Protein AF-A0A2K3MIH5-F1 (afdb_monomer_lite)

Secondary structure (DSSP, 8-state):
---HHHHHHHHHHHHHHHTT------PPPEEEEEEE-TT-HHHHHHHHHTGGGGGGGGGGGGEEEEEEETTT-EE-TTS-EE-TT-HHHHHHHHHHHHHHHHSPP-

Organism: Trifolium pratense (NCBI:txid57577)

Sequence (106 aa):
MVSSNTLSLSLILFLSLSSFFSPTQSHKKVSLELYYESLCPYCANFIVNYLPQVFEQDLISIVDLKLVPWGNAKLRDNSTIVCQHGPVECLLDTVEGCAIDLWPQP

InterPro domains:
  IPR004911 Gamma interferon inducible lysosomal thiol reductase GILT [PF03227] (32-105)
  IPR004911 Gamma interferon inducible lysosomal thiol reductase GILT [PTHR13234] (15-105)

pLDDT: mean 88.45, std 13.73, range [53.28, 98.75]

Radius of gyration: 25.96 Å; chains: 1; bounding box: 71×29×60 Å

Structure (mmCIF, N/CA/C/O backbone):
data_AF-A0A2K3MIH5-F1
#
_entry.id   AF-A0A2K3MIH5-F1
#
loop_
_atom_site.group_PDB
_atom_site.id
_atom_site.type_symbol
_atom_site.label_atom_id
_atom_site.label_alt_id
_atom_site.label_comp_id
_atom_site.label_asym_id
_atom_site.label_entity_id
_atom_site.label_seq_id
_atom_site.pdbx_PDB_ins_code
_atom_site.Cartn_x
_atom_site.Cartn_y
_atom_site.Cartn_z
_atom_site.occupancy
_atom_site.B_iso_or_equiv
_atom_site.auth_seq_id
_atom_site.auth_comp_id
_atom_site.auth_asym_id
_atom_site.auth_atom_id
_atom_site.pdbx_PDB_model_num
ATOM 1 N N . MET A 1 1 ? -59.466 18.932 36.493 1.00 56.78 1 MET A N 1
ATOM 2 C CA . MET A 1 1 ? -58.452 19.229 37.528 1.00 56.78 1 MET A CA 1
ATOM 3 C C . MET A 1 1 ? -57.596 17.985 37.691 1.00 56.78 1 MET A C 1
ATOM 5 O O . MET A 1 1 ? -58.115 16.970 38.131 1.00 56.78 1 MET A O 1
ATOM 9 N N . VAL A 1 2 ? -56.346 18.014 37.227 1.00 56.16 2 VAL A N 1
ATOM 10 C CA . VAL A 1 2 ? -55.410 16.883 37.359 1.00 56.16 2 VAL A CA 1
ATOM 11 C C . VAL A 1 2 ? -54.763 16.977 38.745 1.00 56.16 2 VAL A C 1
ATOM 13 O O . VAL A 1 2 ? -54.359 18.064 39.151 1.00 56.16 2 VAL A O 1
ATOM 16 N N . SER A 1 3 ? -54.735 15.876 39.500 1.00 69.69 3 SER A N 1
ATOM 17 C CA . SER A 1 3 ? -54.207 15.842 40.872 1.00 69.69 3 SER A CA 1
ATOM 18 C C . SER A 1 3 ? -52.696 16.103 40.893 1.00 69.69 3 SER A C 1
ATOM 20 O O . SER A 1 3 ? -51.969 15.688 39.985 1.00 69.69 3 SER A O 1
ATOM 22 N N . SER A 1 4 ? -52.203 16.745 41.955 1.00 73.81 4 SER A N 1
ATOM 23 C CA . SER A 1 4 ? -50.770 17.015 42.150 1.00 73.81 4 SER A CA 1
ATOM 24 C C . SER A 1 4 ? -49.923 15.732 42.057 1.00 73.81 4 SER A C 1
ATOM 26 O O . SER A 1 4 ? -48.857 15.724 41.444 1.00 73.81 4 SER A O 1
ATOM 28 N N . ASN A 1 5 ? -50.458 14.601 42.537 1.00 68.94 5 ASN A N 1
ATOM 29 C CA . ASN A 1 5 ? -49.786 13.298 42.475 1.00 68.94 5 ASN A CA 1
ATOM 30 C C . ASN A 1 5 ? -49.660 12.763 41.042 1.00 68.94 5 ASN A C 1
ATOM 32 O O . ASN A 1 5 ? -48.631 12.192 40.690 1.00 68.94 5 ASN A O 1
ATOM 36 N N . THR A 1 6 ? -50.674 12.973 40.196 1.00 71.00 6 THR A N 1
ATOM 37 C CA . THR A 1 6 ? -50.619 12.585 38.776 1.00 71.00 6 THR A CA 1
ATOM 38 C C . THR A 1 6 ? -49.641 13.453 37.985 1.00 71.00 6 THR A C 1
ATOM 40 O O . THR A 1 6 ? -48.933 12.936 37.123 1.00 71.00 6 THR A O 1
ATOM 43 N N . LEU A 1 7 ? -49.525 14.745 38.316 1.00 70.19 7 LEU A N 1
ATOM 44 C CA . LEU A 1 7 ? -48.532 15.640 37.711 1.00 70.19 7 LEU A CA 1
ATOM 45 C C . LEU A 1 7 ? -47.100 15.235 38.106 1.00 70.19 7 LEU A C 1
ATOM 47 O O . LEU A 1 7 ? -46.207 15.193 37.263 1.00 70.19 7 LEU A O 1
ATOM 51 N N . SER A 1 8 ? -46.910 14.866 39.376 1.00 73.94 8 SER A N 1
ATOM 52 C CA . SER A 1 8 ? -45.623 14.426 39.923 1.00 73.94 8 SER A CA 1
ATOM 53 C C . SER A 1 8 ? -45.155 13.092 39.325 1.00 73.94 8 SER A C 1
ATOM 55 O O . SER A 1 8 ? -44.010 12.988 38.889 1.00 73.94 8 SER A O 1
ATOM 57 N N . LEU A 1 9 ? -46.048 12.100 39.193 1.00 72.69 9 LEU A N 1
ATOM 58 C CA . LEU A 1 9 ? -45.726 10.821 38.537 1.00 72.69 9 LEU A CA 1
ATOM 59 C C . LEU A 1 9 ? -45.333 11.005 37.067 1.00 72.69 9 LEU A C 1
ATOM 61 O O . LEU A 1 9 ? -44.373 10.394 36.603 1.00 72.69 9 LEU A O 1
ATOM 65 N N . SER A 1 10 ? -46.056 11.868 36.350 1.00 74.94 10 SER A N 1
ATOM 66 C CA . SER A 1 10 ? -45.777 12.170 34.942 1.00 74.94 10 SER A CA 1
ATOM 67 C C . SER A 1 10 ? -44.386 12.789 34.777 1.00 74.94 10 SER A C 1
ATOM 69 O O . SER A 1 10 ? -43.640 12.412 33.878 1.00 74.94 10 SER A O 1
ATOM 71 N N . LEU A 1 11 ? -44.009 13.698 35.681 1.00 75.88 11 LEU A N 1
ATOM 72 C CA . LEU A 1 11 ? -42.709 14.365 35.672 1.00 75.88 11 LEU A CA 1
ATOM 73 C C . LEU A 1 11 ? -41.552 13.391 35.955 1.00 75.88 11 LEU A C 1
ATOM 75 O O . LEU A 1 11 ? -40.531 13.444 35.273 1.00 75.88 11 LEU A O 1
ATOM 79 N N . ILE A 1 12 ? -41.724 12.462 36.903 1.00 75.88 12 ILE A N 1
ATOM 80 C CA . ILE A 1 12 ? -40.733 11.412 37.208 1.00 75.88 12 ILE A CA 1
ATOM 81 C C . ILE A 1 12 ? -40.563 10.454 36.017 1.00 75.88 12 ILE A C 1
ATOM 83 O O . ILE A 1 12 ? -39.441 10.061 35.685 1.00 75.88 12 ILE A O 1
ATOM 87 N N . LEU A 1 13 ? -41.656 10.109 35.329 1.00 75.88 13 LEU A N 1
ATOM 88 C CA . LEU A 1 13 ? -41.606 9.266 34.132 1.00 75.88 13 LEU A CA 1
ATOM 89 C C . LEU A 1 13 ? -40.870 9.965 32.973 1.00 75.88 13 LEU A C 1
ATOM 91 O O . LEU A 1 13 ? -40.070 9.343 32.284 1.00 75.88 13 LEU A O 1
ATOM 95 N N . PHE A 1 14 ? -41.070 11.274 32.797 1.00 71.44 14 PHE A N 1
ATOM 96 C CA . PHE A 1 14 ? -40.350 12.072 31.795 1.00 71.44 14 PHE A CA 1
ATOM 97 C C . PHE A 1 14 ? -38.851 12.234 32.107 1.00 71.44 14 PHE A C 1
ATOM 99 O O . PHE A 1 14 ? -38.018 12.148 31.202 1.00 71.44 14 PHE A O 1
ATOM 106 N N . LEU A 1 15 ? -38.492 12.443 33.378 1.00 70.50 15 LEU A N 1
ATOM 107 C CA . LEU A 1 15 ? -37.096 12.560 33.832 1.00 70.50 15 LEU A CA 1
ATOM 108 C C . LEU A 1 15 ? -36.327 11.232 33.712 1.00 70.50 15 LEU A C 1
ATOM 110 O O . LEU A 1 15 ? -35.149 11.215 33.358 1.00 70.50 15 LEU A O 1
ATOM 114 N N . SER A 1 16 ? -36.997 10.103 33.954 1.00 69.38 16 SER A N 1
ATOM 115 C CA . SER A 1 16 ? -36.394 8.780 33.746 1.00 69.38 16 SER A CA 1
ATOM 116 C C . SER A 1 16 ? -36.212 8.457 32.261 1.00 69.38 16 SER A C 1
ATOM 118 O O . SER A 1 16 ? -35.147 7.976 31.888 1.00 69.38 16 SER A O 1
ATOM 120 N N . LEU A 1 17 ? -37.173 8.800 31.391 1.00 64.56 17 LEU A N 1
ATOM 121 C CA . LEU A 1 17 ? -37.059 8.578 29.939 1.00 64.56 17 LEU A CA 1
ATOM 122 C C . LEU A 1 17 ? -35.918 9.378 29.287 1.00 64.56 17 LEU A C 1
ATOM 124 O O . LEU A 1 17 ? -35.256 8.888 28.375 1.00 64.56 17 LEU A O 1
ATOM 128 N N . SER A 1 18 ? -35.663 10.594 29.768 1.00 61.78 18 SER A N 1
ATOM 129 C CA . SER A 1 18 ? -34.594 11.463 29.252 1.00 61.78 18 SER A CA 1
ATOM 130 C C . SER A 1 18 ? -33.185 11.003 29.649 1.00 61.78 18 SER A C 1
ATOM 132 O O . SER A 1 18 ? -32.223 11.360 28.977 1.00 61.78 18 SER A O 1
ATOM 134 N N . SER A 1 19 ? -33.059 10.142 30.665 1.00 59.03 19 SER A N 1
ATOM 135 C CA . SER A 1 19 ? -31.776 9.561 31.095 1.00 59.03 19 SER A CA 1
ATOM 136 C C . SER A 1 19 ? -31.275 8.427 30.181 1.00 59.03 19 SER A C 1
ATOM 138 O O . SER A 1 19 ? -30.127 8.010 30.305 1.00 59.03 19 SER A O 1
ATOM 140 N N . PHE A 1 20 ? -32.109 7.925 29.260 1.00 61.03 20 PHE A N 1
ATOM 141 C CA . PHE A 1 20 ? -31.733 6.870 28.303 1.00 61.03 20 PHE A CA 1
ATOM 142 C C . PHE A 1 20 ? -31.147 7.407 26.991 1.00 61.03 20 PHE A C 1
ATOM 144 O O . PHE A 1 20 ? -30.491 6.664 26.265 1.00 61.03 20 PHE A O 1
ATOM 151 N N . PHE A 1 21 ? -31.355 8.689 26.683 1.00 60.16 21 PHE A N 1
ATOM 152 C CA . PHE A 1 21 ? -30.796 9.339 25.499 1.00 60.16 21 PHE A CA 1
ATOM 153 C C . PHE A 1 21 ? -29.506 10.075 25.867 1.00 60.16 21 PHE A C 1
ATOM 155 O O . PHE A 1 21 ? -29.427 11.300 25.814 1.00 60.16 21 PHE A O 1
ATOM 162 N N . SER A 1 22 ? -28.471 9.323 26.240 1.00 65.00 22 SER A N 1
ATOM 163 C CA . SER A 1 22 ? -27.116 9.869 26.177 1.00 65.00 22 SER A CA 1
ATOM 164 C C . SER A 1 22 ? -26.765 10.058 24.699 1.00 65.00 22 SER A C 1
ATOM 166 O O . SER A 1 22 ? -26.822 9.077 23.951 1.00 65.00 22 SER A O 1
ATOM 168 N N . PRO A 1 23 ? -26.410 11.270 24.233 1.00 65.31 23 PRO A N 1
ATOM 169 C CA . PRO A 1 23 ? -25.833 11.409 22.906 1.00 65.31 23 PRO A CA 1
ATOM 170 C C . PRO A 1 23 ? -24.581 10.534 22.865 1.00 65.31 23 PRO A C 1
ATOM 172 O O . PRO A 1 23 ? -23.719 10.643 23.739 1.00 65.31 23 PRO A O 1
ATOM 175 N N . THR A 1 24 ? -24.491 9.636 21.885 1.00 63.72 24 THR A N 1
ATOM 176 C CA . THR A 1 24 ? -23.273 8.862 21.649 1.00 63.72 24 THR A CA 1
ATOM 177 C C . THR A 1 24 ? -22.150 9.863 21.415 1.00 63.72 24 THR A C 1
ATOM 179 O O . THR A 1 24 ? -22.114 10.531 20.378 1.00 63.72 24 THR A O 1
ATOM 182 N N . GLN A 1 25 ? -21.266 10.032 22.399 1.00 61.72 25 GLN A N 1
ATOM 183 C CA . GLN A 1 25 ? -20.076 10.848 22.235 1.00 61.72 25 GLN A CA 1
ATOM 184 C C . GLN A 1 25 ? -19.185 10.104 21.242 1.00 61.72 25 GLN A C 1
ATOM 186 O O . GLN A 1 25 ? -18.458 9.185 21.601 1.00 61.72 25 GLN A O 1
ATOM 191 N N . SER A 1 26 ? -19.312 10.458 19.963 1.00 68.38 26 SER A N 1
ATOM 192 C CA . SER A 1 26 ? -18.424 9.980 18.914 1.00 68.38 26 SER A CA 1
ATOM 193 C C . SER A 1 26 ? -17.042 10.551 19.203 1.00 68.38 26 SER A C 1
ATOM 195 O O . SER A 1 26 ? -16.730 11.679 18.820 1.00 68.38 26 SER A O 1
ATOM 197 N N . HIS A 1 27 ? -16.226 9.801 19.939 1.00 77.25 27 HIS A N 1
ATOM 198 C CA . HIS A 1 27 ? -14.827 10.146 20.120 1.00 77.25 27 HIS A CA 1
ATOM 199 C C . HIS A 1 27 ? -14.146 10.144 18.752 1.00 77.25 27 HIS A C 1
ATOM 201 O O . HIS A 1 27 ? -14.380 9.264 17.923 1.00 77.25 27 HIS A O 1
ATOM 207 N N . LYS A 1 28 ? -13.322 11.162 18.494 1.00 89.94 28 LYS A N 1
ATOM 208 C CA . LYS A 1 28 ? -12.526 11.208 17.270 1.00 89.94 28 LYS A CA 1
ATOM 209 C C . LYS A 1 28 ? -11.560 10.022 17.291 1.00 89.94 28 LYS A C 1
ATOM 211 O O . LYS A 1 28 ? -10.774 9.904 18.230 1.00 89.94 28 LYS A O 1
ATOM 216 N N . LYS A 1 29 ? -11.631 9.170 16.267 1.00 94.12 29 LYS A N 1
ATOM 217 C CA . LYS A 1 29 ? -10.701 8.054 16.085 1.00 94.12 29 LYS A CA 1
ATOM 218 C C . LYS A 1 29 ? -9.259 8.558 15.967 1.00 94.12 29 LYS A C 1
ATOM 220 O O . LYS A 1 29 ? -9.007 9.665 15.480 1.00 94.12 29 LYS A O 1
ATOM 225 N N . VAL A 1 30 ? -8.314 7.741 16.414 1.00 94.94 30 VAL A N 1
ATOM 226 C CA . VAL A 1 30 ? -6.878 7.977 16.251 1.00 94.94 30 VAL A CA 1
ATOM 227 C C . VAL A 1 30 ? -6.510 7.694 14.801 1.00 94.94 30 VAL A C 1
ATOM 229 O O . VAL A 1 30 ? -6.737 6.595 14.309 1.00 94.94 30 VAL A O 1
ATOM 232 N N . SER A 1 31 ? -5.944 8.684 14.117 1.00 96.50 31 SER A N 1
ATOM 233 C CA . SER A 1 31 ? -5.497 8.527 12.732 1.00 96.50 31 SER A CA 1
ATOM 234 C C . SER A 1 31 ? -4.223 7.682 12.671 1.00 96.50 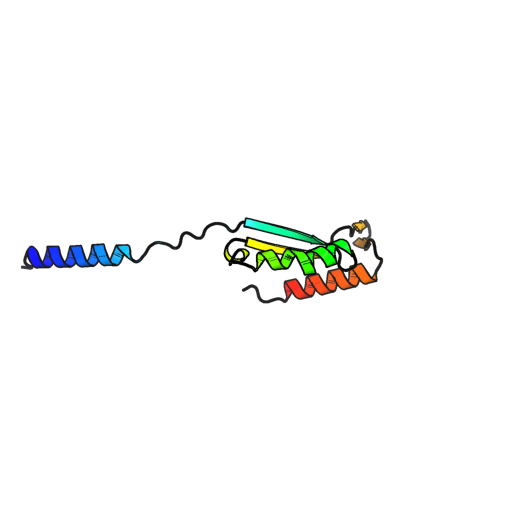31 SER A C 1
ATOM 236 O O . SER A 1 31 ? -3.252 7.974 13.373 1.00 96.50 31 SER A O 1
ATOM 238 N N . LEU A 1 32 ? -4.237 6.648 11.828 1.00 96.25 32 LEU A N 1
ATOM 239 C CA . LEU A 1 32 ? -3.091 5.804 11.508 1.00 96.25 32 LEU A CA 1
ATOM 240 C C . LEU A 1 32 ? -2.978 5.687 9.986 1.00 96.25 32 LEU A C 1
ATOM 242 O O . LEU A 1 32 ? -3.806 5.045 9.347 1.00 96.25 32 LEU A O 1
ATOM 246 N N . GLU A 1 33 ? -1.939 6.279 9.403 1.00 97.38 33 GLU A N 1
ATOM 247 C CA . GLU A 1 33 ? -1.673 6.181 7.966 1.00 97.38 33 GLU A CA 1
ATOM 248 C C . GLU A 1 33 ? -0.410 5.351 7.711 1.00 97.38 33 GLU A C 1
ATOM 250 O O . GLU A 1 33 ? 0.662 5.665 8.233 1.00 97.38 33 GLU A O 1
ATOM 255 N N . LEU A 1 34 ? -0.526 4.305 6.892 1.00 98.12 34 LEU A N 1
ATOM 256 C CA . LEU A 1 34 ? 0.600 3.483 6.460 1.00 98.12 34 LEU A CA 1
ATOM 257 C C . LEU A 1 34 ? 0.944 3.792 5.003 1.00 98.1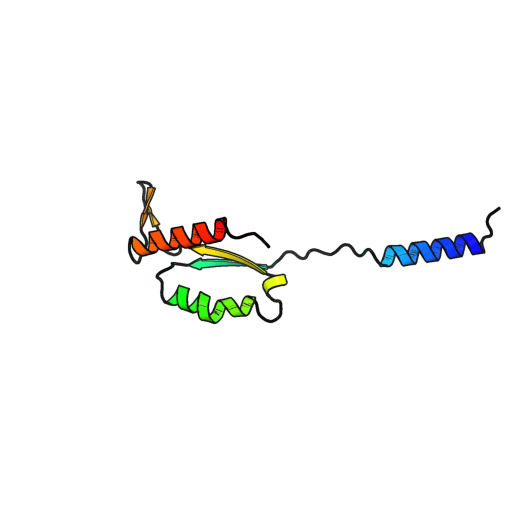2 34 LEU A C 1
ATOM 259 O O . LEU A 1 34 ? 0.194 3.442 4.094 1.00 98.12 34 LEU A O 1
ATOM 263 N N . TYR A 1 35 ? 2.109 4.403 4.798 1.00 98.38 35 TYR A N 1
ATOM 264 C CA . TYR A 1 35 ? 2.708 4.623 3.483 1.00 98.38 35 TYR A CA 1
ATOM 265 C C . TYR A 1 35 ? 3.678 3.481 3.184 1.00 98.38 35 TYR A C 1
ATOM 267 O O . TYR A 1 35 ? 4.595 3.232 3.969 1.00 98.38 35 TYR A O 1
ATOM 275 N N . TYR A 1 36 ? 3.472 2.774 2.076 1.00 98.69 36 TYR A N 1
ATOM 276 C CA . TYR A 1 36 ?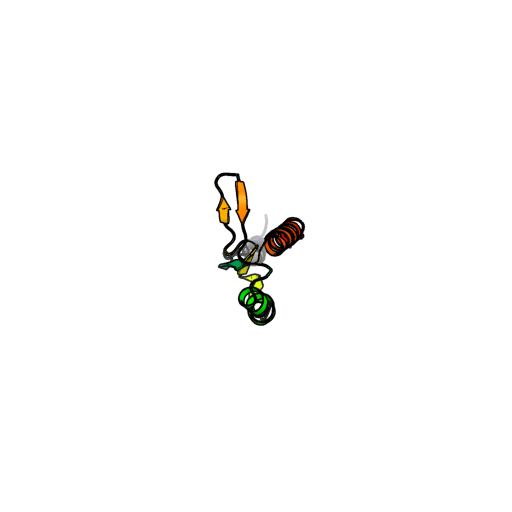 4.216 1.551 1.770 1.00 98.69 36 TYR A CA 1
ATOM 277 C C . TYR A 1 36 ? 4.412 1.344 0.266 1.00 98.69 36 TYR A C 1
ATOM 279 O O . TYR A 1 36 ? 3.822 2.064 -0.534 1.00 98.69 36 TYR A O 1
ATOM 287 N N . GLU A 1 37 ? 5.260 0.381 -0.096 1.00 98.69 37 GLU A N 1
ATOM 288 C CA . GLU A 1 37 ? 5.518 -0.045 -1.478 1.00 98.69 37 GLU A CA 1
ATOM 289 C C . GLU A 1 37 ? 5.185 -1.537 -1.588 1.00 98.69 37 GLU A C 1
ATOM 291 O O . GLU A 1 37 ? 5.597 -2.321 -0.722 1.00 98.69 37 GLU A O 1
ATOM 296 N N . SER A 1 38 ? 4.473 -1.936 -2.638 1.00 98.38 38 SER A N 1
ATOM 297 C CA . SER A 1 38 ? 3.994 -3.313 -2.843 1.00 98.38 38 SER A CA 1
ATOM 298 C C . SER A 1 38 ? 5.117 -4.356 -2.918 1.00 98.38 38 SER A C 1
ATOM 300 O O . SER A 1 38 ? 4.925 -5.499 -2.500 1.00 98.38 38 SER A O 1
ATOM 302 N N . LEU A 1 39 ? 6.310 -3.983 -3.406 1.00 98.56 39 LEU A N 1
ATOM 303 C CA . LEU A 1 39 ? 7.469 -4.883 -3.503 1.00 98.56 39 LEU A CA 1
ATOM 304 C C . LEU A 1 39 ? 8.540 -4.653 -2.428 1.00 98.56 39 LEU A C 1
ATOM 306 O O . LEU A 1 39 ? 9.554 -5.357 -2.423 1.00 98.56 39 LEU A O 1
ATOM 310 N N . CYS A 1 40 ? 8.323 -3.746 -1.471 1.00 98.69 40 CYS A N 1
ATOM 311 C CA . CYS A 1 40 ? 9.253 -3.576 -0.358 1.00 98.69 40 CYS A CA 1
ATOM 312 C C . CYS A 1 40 ? 9.100 -4.728 0.659 1.00 98.69 40 CYS A C 1
ATOM 314 O O . CYS A 1 40 ? 8.045 -4.872 1.288 1.00 98.69 40 CYS A O 1
ATOM 316 N N . PRO A 1 41 ? 10.155 -5.528 0.915 1.00 98.38 41 PRO A N 1
ATOM 317 C CA . PRO A 1 41 ? 10.054 -6.703 1.781 1.00 98.38 41 PRO A CA 1
ATOM 318 C C . PRO A 1 41 ? 9.721 -6.347 3.236 1.00 98.38 41 PRO A C 1
ATOM 320 O O . PRO A 1 41 ? 9.021 -7.097 3.917 1.00 98.38 41 PRO A O 1
ATOM 323 N N . TYR A 1 42 ? 10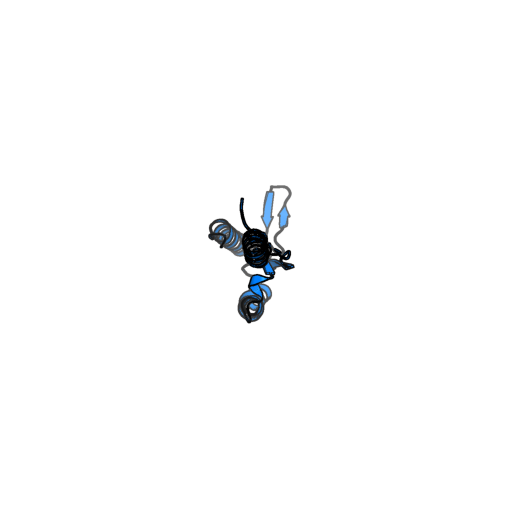.185 -5.194 3.725 1.00 98.44 42 TYR A N 1
ATOM 324 C CA . TYR A 1 42 ? 9.887 -4.741 5.084 1.00 98.44 42 TYR A CA 1
ATOM 325 C C . TYR A 1 42 ? 8.457 -4.214 5.218 1.00 98.44 42 TYR A C 1
ATOM 327 O O . TYR A 1 42 ? 7.820 -4.467 6.240 1.00 98.44 42 TYR A O 1
ATOM 335 N N . CYS A 1 43 ? 7.936 -3.544 4.184 1.00 98.69 43 CYS A N 1
ATOM 336 C CA . CYS A 1 43 ? 6.534 -3.136 4.115 1.00 98.69 43 CYS A CA 1
ATOM 337 C C . CYS A 1 43 ? 5.611 -4.356 4.144 1.00 98.69 43 CYS A C 1
ATOM 339 O O . CYS A 1 43 ? 4.725 -4.427 4.994 1.00 98.69 43 CYS A O 1
ATOM 341 N N . ALA A 1 44 ? 5.878 -5.348 3.290 1.00 98.12 44 ALA A N 1
ATOM 342 C CA . ALA A 1 44 ? 5.124 -6.597 3.265 1.00 98.12 44 ALA A CA 1
ATOM 343 C C . ALA A 1 44 ? 5.171 -7.309 4.627 1.00 98.12 44 ALA A C 1
ATOM 345 O O . ALA A 1 44 ? 4.137 -7.704 5.163 1.00 98.12 44 ALA A O 1
ATOM 346 N N . ASN A 1 45 ? 6.355 -7.405 5.242 1.00 98.62 45 ASN A N 1
ATOM 347 C CA . ASN A 1 45 ? 6.501 -7.994 6.571 1.00 98.62 45 ASN A CA 1
ATOM 348 C C . ASN A 1 45 ? 5.691 -7.242 7.641 1.00 98.62 45 ASN A C 1
ATOM 350 O O . ASN A 1 45 ? 5.046 -7.880 8.469 1.00 98.62 45 ASN A O 1
ATOM 354 N N . PHE A 1 46 ? 5.696 -5.906 7.625 1.00 98.62 46 PHE A N 1
ATOM 355 C CA . PHE A 1 46 ? 4.900 -5.105 8.555 1.00 98.62 46 PHE A CA 1
ATOM 356 C C . PHE A 1 46 ? 3.396 -5.349 8.374 1.00 98.62 46 PHE A C 1
ATOM 358 O O . PHE A 1 46 ? 2.704 -5.643 9.348 1.00 98.62 46 PHE A O 1
ATOM 365 N N . ILE A 1 47 ? 2.902 -5.284 7.135 1.00 98.00 47 ILE A N 1
ATOM 366 C CA . ILE A 1 47 ? 1.478 -5.455 6.808 1.00 98.00 47 ILE A CA 1
ATOM 367 C C . ILE A 1 47 ? 0.982 -6.853 7.172 1.00 98.00 47 ILE A C 1
ATOM 369 O O . ILE A 1 47 ? -0.122 -6.991 7.686 1.00 98.00 47 ILE A O 1
ATOM 373 N N . VAL A 1 48 ? 1.788 -7.888 6.933 1.00 97.56 48 VAL A N 1
ATOM 374 C CA . VAL A 1 48 ? 1.374 -9.277 7.171 1.00 97.56 48 VAL A CA 1
ATOM 375 C C . VAL A 1 48 ? 1.503 -9.673 8.641 1.00 97.56 48 VAL A C 1
ATOM 377 O O . VAL A 1 48 ? 0.637 -10.378 9.147 1.00 97.56 48 VAL A O 1
ATOM 380 N N . ASN A 1 49 ? 2.558 -9.238 9.339 1.00 98.12 49 ASN A N 1
ATOM 381 C CA . ASN A 1 49 ? 2.889 -9.782 10.663 1.00 98.12 49 ASN A CA 1
ATOM 382 C C . ASN A 1 49 ? 2.627 -8.824 11.837 1.00 98.12 49 ASN A C 1
ATOM 384 O O . ASN A 1 49 ? 2.559 -9.279 12.978 1.00 98.12 49 ASN A O 1
ATOM 388 N N . TYR A 1 50 ? 2.494 -7.516 11.596 1.00 97.50 50 TYR A N 1
ATOM 389 C CA . TYR A 1 50 ? 2.392 -6.515 12.668 1.00 97.50 50 TYR A CA 1
ATOM 390 C C . TYR A 1 50 ? 1.113 -5.690 12.589 1.00 97.50 50 TYR A C 1
ATOM 392 O O . TYR A 1 50 ? 0.445 -5.517 13.604 1.00 97.50 50 TYR A O 1
ATOM 400 N N . LEU A 1 51 ? 0.726 -5.233 11.395 1.00 97.56 51 LEU A N 1
ATOM 401 C CA . LEU A 1 51 ? -0.520 -4.492 11.207 1.00 97.56 51 LEU A CA 1
ATOM 402 C C . LEU A 1 51 ? -1.766 -5.253 11.700 1.00 97.56 51 LEU A C 1
ATOM 404 O O . LEU A 1 51 ? -2.627 -4.587 12.272 1.00 97.56 51 LEU A O 1
ATOM 408 N N . PRO A 1 52 ? -1.885 -6.598 11.590 1.00 96.69 52 PRO A N 1
ATOM 409 C CA . PRO A 1 52 ? -3.073 -7.309 12.057 1.00 96.69 52 PRO A CA 1
ATOM 410 C C . PRO A 1 52 ? -3.394 -7.100 13.540 1.00 96.69 52 PRO A C 1
ATOM 412 O O . PRO A 1 52 ? -4.556 -7.188 13.925 1.00 96.69 52 PRO A O 1
ATOM 415 N N . GLN A 1 53 ? -2.396 -6.736 14.353 1.00 95.50 53 GLN A N 1
ATOM 416 C CA . GLN A 1 53 ? -2.574 -6.433 15.775 1.00 95.50 53 GLN A CA 1
ATOM 417 C C . GLN A 1 53 ? -3.540 -5.260 16.008 1.00 95.50 53 GLN A C 1
ATOM 419 O O . GLN A 1 53 ? -4.165 -5.190 17.061 1.00 95.50 53 GLN A O 1
ATOM 424 N N . VAL A 1 54 ? -3.729 -4.360 15.030 1.00 95.75 54 VAL A N 1
ATOM 425 C CA . VAL A 1 54 ? -4.726 -3.279 15.140 1.00 95.75 54 VAL A CA 1
ATOM 426 C C . VAL A 1 54 ? -6.166 -3.796 15.109 1.00 95.75 54 VAL A C 1
ATOM 428 O O . VAL A 1 54 ? -7.068 -3.123 15.592 1.00 95.75 54 VAL A O 1
ATOM 431 N N . PHE A 1 55 ? -6.399 -4.991 14.567 1.00 94.81 55 PHE A N 1
ATOM 432 C CA . PHE A 1 55 ? -7.718 -5.627 14.547 1.00 94.81 55 PHE A CA 1
ATOM 433 C C . PHE A 1 55 ? -7.961 -6.505 15.781 1.00 94.81 55 PHE A C 1
ATOM 435 O O . PHE A 1 55 ? -9.062 -7.022 15.966 1.00 94.81 55 PHE A O 1
ATOM 442 N N . GLU A 1 56 ? -6.957 -6.672 16.642 1.00 94.81 56 GLU A N 1
ATOM 443 C CA . GLU A 1 56 ? -7.097 -7.385 17.905 1.00 94.81 56 GLU A CA 1
ATOM 444 C C . GLU A 1 56 ? -7.697 -6.478 18.985 1.00 94.81 56 GLU A C 1
ATOM 446 O O . GLU A 1 56 ? -7.530 -5.258 18.973 1.00 94.81 56 GLU A O 1
ATOM 451 N N . GLN A 1 57 ? -8.389 -7.090 19.951 1.00 92.00 57 GLN A N 1
ATOM 452 C CA . GLN A 1 57 ? -8.886 -6.418 21.163 1.00 92.00 57 GLN A CA 1
ATOM 453 C C . GLN A 1 57 ? -9.724 -5.154 20.889 1.00 92.00 57 GLN A C 1
ATOM 455 O O . GLN A 1 57 ? -9.745 -4.236 21.703 1.00 92.00 57 GLN A O 1
ATOM 460 N N . ASP A 1 58 ? -10.418 -5.122 19.747 1.00 90.19 58 ASP A N 1
ATOM 461 C CA . ASP A 1 58 ? -11.260 -4.006 19.302 1.00 90.19 58 ASP A CA 1
ATOM 462 C C . ASP A 1 58 ? -10.505 -2.679 19.081 1.00 90.19 58 ASP A C 1
ATOM 464 O O . ASP A 1 58 ? -11.117 -1.620 18.991 1.00 90.19 58 ASP A O 1
ATOM 468 N N . LEU A 1 59 ? -9.173 -2.701 18.931 1.00 93.81 59 LEU A N 1
ATOM 469 C CA . LEU A 1 59 ? -8.396 -1.473 18.726 1.00 93.81 59 LEU A CA 1
ATOM 470 C C . LEU A 1 59 ? -8.814 -0.728 17.442 1.00 93.81 59 LEU A C 1
ATOM 472 O O . LEU A 1 59 ? -8.823 0.503 17.406 1.00 93.81 59 LEU A O 1
ATOM 476 N N . ILE A 1 60 ? -9.253 -1.456 16.412 1.00 94.19 60 ILE A N 1
ATOM 477 C CA . ILE A 1 60 ? -9.755 -0.882 15.158 1.00 94.19 60 ILE A CA 1
ATOM 478 C C . ILE A 1 60 ? -11.011 -0.013 15.350 1.00 94.19 60 ILE A C 1
ATOM 480 O O . ILE A 1 60 ? -11.250 0.896 14.553 1.00 94.19 60 ILE A O 1
ATOM 484 N N . SER A 1 61 ? -11.804 -0.214 16.412 1.00 93.31 61 SER A N 1
ATOM 485 C CA . SER A 1 61 ? -13.002 0.603 16.664 1.00 93.31 61 SER A CA 1
ATOM 486 C C . SER A 1 61 ? -12.654 2.055 17.004 1.00 93.31 61 SER A C 1
ATOM 488 O O . SER A 1 61 ? -13.440 2.965 16.720 1.00 93.31 61 SER A O 1
ATOM 490 N N . ILE A 1 62 ? -11.439 2.291 17.511 1.00 93.56 62 ILE A N 1
ATOM 491 C CA . ILE A 1 62 ? -10.922 3.617 17.862 1.00 93.56 62 ILE A CA 1
ATOM 492 C C . ILE A 1 62 ? -9.842 4.132 16.901 1.00 93.56 62 ILE A C 1
ATOM 494 O O . ILE A 1 62 ? -9.337 5.234 17.115 1.00 93.56 62 ILE A O 1
ATOM 498 N N . VAL A 1 63 ? -9.500 3.385 15.844 1.00 94.94 63 VAL A N 1
ATOM 499 C CA . VAL A 1 63 ? -8.483 3.759 14.847 1.00 94.94 63 VAL A CA 1
ATOM 500 C C . VAL A 1 63 ? -9.127 4.057 13.493 1.00 94.94 63 VAL A C 1
ATOM 502 O O . VAL A 1 63 ? -9.994 3.332 13.010 1.00 94.94 63 VAL A O 1
ATOM 505 N N . ASP A 1 64 ? -8.694 5.153 12.881 1.00 94.88 64 ASP A N 1
ATOM 506 C CA . ASP A 1 64 ? -8.966 5.509 11.492 1.00 94.88 64 ASP A CA 1
ATOM 507 C C . ASP A 1 64 ? -7.745 5.109 10.656 1.00 94.88 64 ASP A C 1
ATOM 509 O O . ASP A 1 64 ? -6.750 5.839 10.603 1.00 94.88 64 ASP A O 1
ATOM 513 N N . LEU A 1 65 ? -7.781 3.882 10.121 1.00 95.56 65 LEU A N 1
ATOM 514 C CA . LEU A 1 65 ? -6.676 3.271 9.385 1.00 95.56 65 LEU A CA 1
ATOM 515 C C . LEU A 1 65 ? -6.762 3.624 7.898 1.00 95.56 65 LEU A C 1
ATOM 517 O O . LEU A 1 65 ? -7.734 3.282 7.228 1.00 95.56 65 LEU A O 1
ATOM 521 N N . LYS A 1 66 ? -5.686 4.199 7.364 1.00 96.38 66 LYS A N 1
ATOM 522 C CA . LYS A 1 66 ? -5.524 4.489 5.939 1.00 96.38 66 LYS A CA 1
ATOM 523 C C . LYS A 1 66 ? -4.287 3.798 5.382 1.00 96.38 66 LYS A C 1
ATOM 525 O O . LYS A 1 66 ? -3.188 3.943 5.916 1.00 96.38 66 LYS A O 1
ATOM 530 N N . LEU A 1 67 ? -4.462 3.089 4.274 1.00 97.44 67 LEU A N 1
ATOM 531 C CA . LEU A 1 67 ? -3.379 2.468 3.518 1.00 97.44 67 LEU A CA 1
ATOM 532 C C . LEU A 1 67 ? -3.063 3.322 2.287 1.00 97.44 67 LEU A C 1
ATOM 534 O O . LEU A 1 67 ? -3.974 3.721 1.563 1.00 97.44 67 LEU A O 1
ATOM 538 N N . VAL A 1 68 ? -1.783 3.616 2.062 1.00 98.12 68 VAL A N 1
ATOM 539 C CA . VAL A 1 68 ? -1.311 4.452 0.949 1.00 98.12 68 VAL A CA 1
ATOM 540 C C . VAL A 1 68 ? -0.169 3.737 0.207 1.00 98.12 68 VAL A C 1
ATOM 542 O O . VAL A 1 68 ? 0.993 3.873 0.609 1.00 98.12 68 VAL A O 1
ATOM 545 N N . PRO A 1 69 ? -0.474 2.970 -0.858 1.00 98.12 69 PRO A N 1
ATOM 546 C CA . PRO A 1 69 ? 0.538 2.329 -1.698 1.00 98.12 69 PRO A CA 1
ATOM 547 C C . PRO A 1 69 ? 1.211 3.382 -2.594 1.00 98.12 69 PRO A C 1
ATOM 549 O O . PRO A 1 69 ? 0.654 3.830 -3.595 1.00 98.12 69 PRO A O 1
ATOM 552 N N . TRP A 1 70 ? 2.381 3.855 -2.166 1.00 97.75 70 TRP A N 1
ATOM 553 C CA . TRP A 1 70 ? 3.215 4.836 -2.871 1.00 97.75 70 TRP A CA 1
ATOM 554 C C . TRP A 1 70 ? 4.670 4.765 -2.395 1.00 97.75 70 TRP A C 1
ATOM 556 O O . TRP A 1 70 ? 5.599 4.662 -3.192 1.00 97.75 70 TRP A O 1
ATOM 566 N N . GLY A 1 71 ? 4.876 4.871 -1.077 1.00 97.38 71 GLY A N 1
ATOM 567 C CA . GLY A 1 71 ? 6.186 4.785 -0.428 1.00 97.38 71 GLY A CA 1
ATOM 568 C C . GLY A 1 71 ? 7.263 5.670 -1.067 1.00 97.38 71 GLY A C 1
ATOM 569 O O . GLY A 1 71 ? 7.169 6.898 -1.025 1.00 97.38 71 GLY A O 1
ATOM 570 N N . ASN A 1 72 ? 8.303 5.054 -1.636 1.00 98.19 72 ASN A N 1
ATOM 571 C CA . ASN A 1 72 ? 9.433 5.757 -2.251 1.00 98.19 72 ASN A CA 1
ATOM 572 C C . ASN A 1 72 ? 9.240 6.085 -3.740 1.00 98.19 72 ASN A C 1
ATOM 574 O O . ASN A 1 72 ? 10.184 6.578 -4.377 1.00 98.19 72 ASN A O 1
ATOM 578 N N . ALA A 1 73 ? 8.053 5.847 -4.306 1.00 98.06 73 ALA A N 1
ATOM 579 C CA . ALA A 1 73 ? 7.743 6.254 -5.666 1.00 98.06 73 ALA A CA 1
ATOM 580 C C . ALA A 1 73 ? 7.920 7.772 -5.849 1.00 98.06 73 ALA A C 1
ATOM 582 O O . ALA A 1 73 ? 7.668 8.591 -4.958 1.00 98.06 73 ALA A O 1
ATOM 583 N N . LYS A 1 74 ? 8.395 8.171 -7.030 1.00 97.88 74 LYS A N 1
ATOM 584 C CA . LYS A 1 74 ? 8.674 9.570 -7.372 1.00 97.88 74 LYS A CA 1
ATOM 585 C C . LYS A 1 74 ? 7.917 9.970 -8.620 1.00 97.88 74 LYS A C 1
ATOM 587 O O . LYS A 1 74 ? 8.060 9.328 -9.660 1.00 97.88 74 LYS A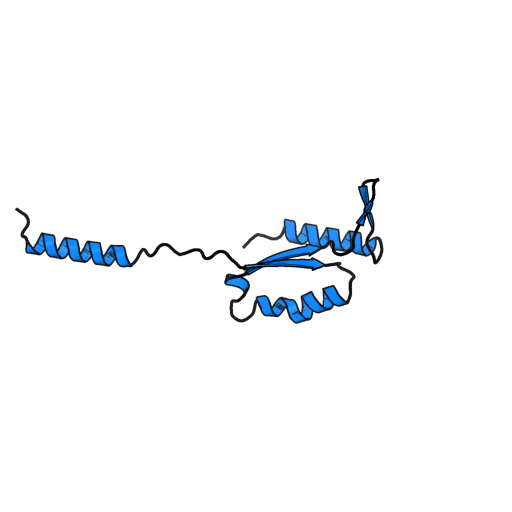 O 1
ATOM 592 N N . LEU A 1 75 ? 7.199 11.085 -8.529 1.00 97.06 75 LEU A N 1
ATOM 593 C CA . LEU A 1 75 ? 6.656 11.774 -9.691 1.00 97.06 75 LEU A CA 1
ATOM 594 C C . LEU A 1 75 ? 7.768 12.596 -10.352 1.00 97.06 75 LEU A C 1
ATOM 596 O O . LEU A 1 75 ? 8.454 13.380 -9.694 1.00 97.06 75 LEU A O 1
ATOM 600 N N . ARG A 1 76 ? 7.978 12.384 -11.647 1.00 95.75 76 ARG A N 1
ATOM 601 C CA . ARG A 1 76 ? 8.925 13.145 -12.472 1.00 95.75 76 ARG A CA 1
ATOM 602 C C . ARG A 1 76 ? 8.218 14.306 -13.168 1.00 95.75 76 ARG A C 1
ATOM 604 O O . ARG A 1 76 ? 6.999 14.300 -13.304 1.00 95.75 76 ARG A O 1
ATOM 611 N N . ASP A 1 77 ? 8.992 15.257 -13.689 1.00 96.31 77 ASP A N 1
ATOM 612 C CA . ASP A 1 77 ? 8.467 16.455 -14.368 1.00 96.31 77 ASP A CA 1
ATOM 613 C C . ASP A 1 77 ? 7.567 16.126 -15.572 1.00 96.31 77 ASP A C 1
ATOM 615 O O . ASP A 1 77 ? 6.618 16.843 -15.874 1.00 96.31 77 ASP A O 1
ATOM 619 N N . ASN A 1 78 ? 7.815 14.996 -16.240 1.00 96.00 78 ASN A N 1
ATOM 620 C CA . ASN A 1 78 ? 6.983 14.485 -17.333 1.00 96.00 78 ASN A CA 1
ATOM 621 C C . ASN A 1 78 ? 5.740 13.707 -16.848 1.00 96.00 78 ASN A C 1
ATOM 623 O O . ASN A 1 78 ? 5.171 12.935 -17.616 1.00 96.00 78 ASN A O 1
ATOM 627 N N . SER A 1 79 ? 5.347 13.864 -15.581 1.00 93.75 79 SER A N 1
ATOM 628 C CA . SER A 1 79 ? 4.242 13.146 -14.929 1.00 93.75 79 SER A CA 1
ATOM 629 C C . SER A 1 79 ? 4.386 11.618 -14.910 1.00 93.75 79 SER A C 1
ATOM 631 O O . SER A 1 79 ? 3.410 10.909 -14.681 1.00 93.75 79 SER A O 1
ATOM 633 N N . THR A 1 80 ? 5.594 11.087 -15.129 1.00 95.62 80 THR A N 1
ATOM 634 C CA . THR A 1 80 ? 5.841 9.647 -14.977 1.00 95.62 80 THR A CA 1
ATOM 635 C C . THR A 1 80 ? 6.131 9.298 -13.525 1.00 95.62 80 THR A C 1
ATOM 637 O O . THR A 1 80 ? 6.834 10.029 -12.822 1.00 95.62 80 THR A O 1
ATOM 640 N N . ILE A 1 81 ? 5.588 8.166 -13.087 1.00 97.31 81 ILE A N 1
ATOM 641 C CA . ILE A 1 81 ? 5.851 7.594 -11.770 1.00 97.31 81 ILE A CA 1
ATOM 642 C C . ILE A 1 81 ? 7.019 6.619 -11.908 1.00 97.31 81 ILE A C 1
ATOM 644 O O . ILE A 1 81 ? 7.033 5.770 -12.800 1.00 97.31 81 ILE A O 1
ATOM 648 N N . VAL A 1 82 ? 8.013 6.760 -11.034 1.00 98.19 82 VAL A N 1
ATOM 649 C CA . VAL A 1 82 ? 9.165 5.858 -10.949 1.00 98.19 82 VAL A CA 1
ATOM 650 C C . VAL A 1 82 ? 9.225 5.269 -9.549 1.00 98.19 82 VAL A C 1
ATOM 652 O O . VAL A 1 82 ? 9.410 6.017 -8.590 1.00 98.19 82 VAL A O 1
ATOM 655 N N . CYS A 1 83 ? 9.117 3.947 -9.455 1.00 98.56 83 CYS A N 1
ATOM 656 C CA . CYS A 1 83 ? 9.168 3.198 -8.200 1.00 98.56 83 CYS A CA 1
ATOM 657 C C . CYS A 1 83 ? 10.546 2.543 -8.003 1.00 98.56 83 CYS A C 1
ATOM 659 O O . CYS A 1 83 ? 11.308 2.383 -8.966 1.00 98.56 83 CYS A O 1
ATOM 661 N N . GLN A 1 84 ? 10.907 2.226 -6.759 1.00 98.38 84 GLN A N 1
ATOM 662 C CA . GLN A 1 84 ? 12.247 1.752 -6.398 1.00 98.38 84 GLN A CA 1
ATOM 663 C C . GLN A 1 84 ? 12.521 0.347 -6.945 1.00 98.38 84 GLN A C 1
ATOM 665 O O . GLN A 1 84 ? 13.626 0.081 -7.420 1.00 98.38 84 GLN A O 1
ATOM 670 N N . HIS A 1 85 ? 11.509 -0.518 -6.947 1.00 98.19 85 HIS A N 1
ATOM 671 C CA . HIS A 1 85 ? 11.600 -1.906 -7.405 1.00 98.19 85 HIS A CA 1
ATOM 672 C C . HIS A 1 85 ? 11.128 -2.080 -8.862 1.00 98.19 85 HIS A C 1
ATOM 674 O O . HIS A 1 85 ? 10.849 -3.189 -9.322 1.00 98.19 85 HIS A O 1
ATOM 680 N N . GLY A 1 86 ? 11.087 -0.983 -9.625 1.00 98.19 86 GLY A N 1
ATOM 681 C CA . GLY A 1 86 ? 10.810 -0.982 -11.060 1.00 98.19 86 GLY A CA 1
ATOM 682 C C . GLY A 1 86 ? 9.322 -0.869 -11.421 1.00 98.19 86 GLY A C 1
ATOM 683 O O . GLY A 1 86 ? 8.479 -0.588 -10.575 1.00 98.19 86 GLY A O 1
ATOM 684 N N . PRO A 1 87 ? 8.970 -1.054 -12.706 1.00 98.06 87 PRO A N 1
ATOM 685 C CA . PRO A 1 87 ? 7.622 -0.768 -13.203 1.00 98.06 87 PRO A CA 1
ATOM 686 C C . PRO A 1 87 ? 6.549 -1.728 -12.676 1.00 98.06 87 PRO A C 1
ATOM 688 O O . PRO A 1 87 ? 5.376 -1.367 -12.651 1.00 98.06 87 PRO A O 1
ATOM 691 N N . VAL A 1 88 ? 6.933 -2.938 -12.255 1.00 98.56 88 VAL A N 1
ATOM 692 C CA . VAL A 1 88 ? 5.995 -3.906 -11.670 1.00 98.56 88 VAL A CA 1
ATOM 693 C C . VAL A 1 88 ? 5.497 -3.422 -10.310 1.00 98.56 88 VAL A C 1
ATOM 695 O O . VAL A 1 88 ? 4.307 -3.534 -10.053 1.00 98.56 88 VAL A O 1
ATOM 698 N N . GLU A 1 89 ? 6.361 -2.823 -9.485 1.00 98.75 89 GLU A N 1
ATOM 699 C CA . GLU A 1 89 ? 5.935 -2.174 -8.238 1.00 98.75 89 GLU A CA 1
ATOM 700 C C . GLU A 1 89 ? 4.927 -1.062 -8.516 1.00 98.75 89 GLU A C 1
ATOM 702 O O . GLU A 1 89 ? 3.850 -1.079 -7.946 1.00 98.75 89 GLU A O 1
ATOM 707 N N . CYS A 1 90 ? 5.196 -0.167 -9.473 1.00 98.44 90 CYS A N 1
ATOM 708 C CA . CYS A 1 90 ? 4.237 0.894 -9.801 1.00 98.44 90 CYS A CA 1
ATOM 709 C C . CYS A 1 90 ? 2.873 0.347 -10.254 1.00 98.44 90 CYS A C 1
ATOM 711 O O . CYS A 1 90 ? 1.828 0.921 -9.939 1.00 98.44 90 CYS A O 1
ATOM 713 N N . LEU A 1 91 ? 2.874 -0.751 -11.018 1.00 98.44 91 LEU A N 1
ATOM 714 C CA . LEU A 1 91 ? 1.646 -1.430 -11.422 1.00 98.44 91 LEU A CA 1
ATOM 715 C C . LEU A 1 91 ? 0.908 -1.999 -10.205 1.00 98.44 91 LEU A C 1
ATOM 717 O O . LEU A 1 91 ? -0.301 -1.819 -10.101 1.00 98.44 91 LEU A O 1
ATOM 721 N N . LEU A 1 92 ? 1.616 -2.672 -9.299 1.00 98.56 92 LEU A N 1
ATOM 722 C CA . LEU A 1 92 ? 1.029 -3.283 -8.108 1.00 98.56 92 LEU A CA 1
ATOM 723 C C . LEU A 1 92 ? 0.544 -2.234 -7.098 1.00 98.56 92 LEU A C 1
ATOM 725 O O . LEU A 1 92 ? -0.580 -2.360 -6.625 1.00 98.56 92 LEU A O 1
ATOM 729 N N . ASP A 1 93 ? 1.295 -1.155 -6.877 1.00 98.62 93 ASP A N 1
ATOM 730 C CA . ASP A 1 93 ? 0.866 -0.010 -6.064 1.00 98.62 93 ASP A CA 1
ATOM 731 C C . ASP A 1 93 ? -0.439 0.591 -6.620 1.00 98.62 93 ASP A C 1
ATOM 733 O O . ASP A 1 93 ? -1.367 0.907 -5.876 1.00 98.62 93 ASP A O 1
ATOM 737 N N . THR A 1 94 ? -0.552 0.687 -7.953 1.00 97.75 94 THR A N 1
ATOM 738 C CA . THR A 1 94 ? -1.787 1.130 -8.624 1.00 97.75 94 THR A CA 1
ATOM 739 C C . THR A 1 94 ? -2.934 0.144 -8.396 1.00 97.75 94 THR A C 1
ATOM 741 O O . THR A 1 94 ? -4.049 0.564 -8.098 1.00 97.75 94 THR A O 1
ATOM 744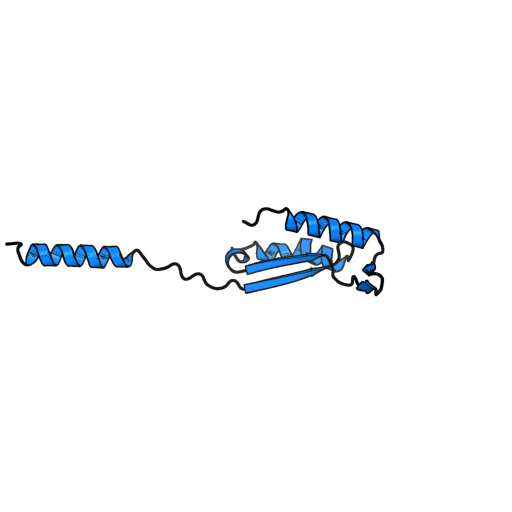 N N . VAL A 1 95 ? -2.681 -1.164 -8.520 1.00 98.38 95 VAL A N 1
ATOM 745 C CA . VAL A 1 95 ? -3.692 -2.211 -8.288 1.00 98.38 95 VAL A CA 1
ATOM 746 C C . VAL A 1 95 ? -4.206 -2.168 -6.850 1.00 98.38 95 VAL A C 1
ATOM 748 O O . VAL A 1 95 ? -5.418 -2.208 -6.643 1.00 98.38 95 VAL A O 1
ATOM 751 N N . GLU A 1 96 ? -3.318 -2.046 -5.865 1.00 98.12 96 GLU A N 1
ATOM 752 C CA . GLU A 1 96 ? -3.686 -1.921 -4.451 1.00 98.12 96 GLU A CA 1
ATOM 753 C C . GLU A 1 96 ? -4.458 -0.625 -4.186 1.00 98.12 96 GLU A C 1
ATOM 755 O O . GLU A 1 96 ? -5.484 -0.653 -3.507 1.00 98.12 96 GLU A O 1
ATOM 760 N N . GLY A 1 97 ? -4.041 0.494 -4.786 1.00 97.25 97 GLY A N 1
ATOM 761 C CA . GLY A 1 97 ? -4.768 1.763 -4.719 1.00 97.25 97 GLY A CA 1
ATOM 762 C C . GLY A 1 97 ? -6.191 1.655 -5.273 1.00 97.25 97 GLY A C 1
ATOM 763 O O . GLY A 1 97 ? -7.140 2.093 -4.625 1.00 97.25 97 GLY A O 1
ATOM 764 N N . CYS A 1 98 ? -6.367 1.007 -6.429 1.00 97.50 98 CYS A N 1
ATOM 765 C CA . CYS A 1 98 ? -7.688 0.730 -6.998 1.00 97.50 98 CYS A CA 1
ATOM 766 C C . CYS A 1 98 ? -8.518 -0.211 -6.117 1.00 97.50 98 CYS A C 1
ATOM 768 O O . CYS A 1 98 ? -9.723 -0.012 -5.980 1.00 97.50 98 CYS A O 1
ATOM 770 N N . ALA A 1 99 ? -7.900 -1.233 -5.520 1.00 96.62 99 ALA A N 1
ATOM 771 C CA . ALA A 1 99 ? -8.594 -2.145 -4.618 1.00 96.62 99 ALA A CA 1
ATOM 772 C C . ALA A 1 99 ? -9.121 -1.412 -3.376 1.00 96.62 99 ALA A C 1
ATOM 774 O O . ALA A 1 99 ? -10.254 -1.660 -2.976 1.00 96.62 99 ALA A O 1
ATOM 775 N N . ILE A 1 100 ? -8.335 -0.489 -2.810 1.00 95.44 100 ILE A N 1
ATOM 776 C CA . ILE A 1 100 ? -8.732 0.356 -1.673 1.00 95.44 100 ILE A CA 1
ATOM 777 C C . ILE A 1 100 ? -9.874 1.307 -2.057 1.00 95.44 100 ILE A C 1
ATOM 779 O O . ILE A 1 100 ? -10.830 1.429 -1.297 1.00 95.44 100 ILE A O 1
ATOM 783 N N . ASP A 1 101 ? -9.799 1.955 -3.224 1.00 94.69 101 ASP A N 1
ATOM 784 C CA . ASP A 1 101 ? -10.833 2.889 -3.706 1.00 94.69 101 ASP A CA 1
ATOM 785 C C . ASP A 1 101 ? -12.185 2.198 -3.944 1.00 94.69 101 ASP A C 1
ATOM 787 O O . ASP A 1 101 ? -13.240 2.725 -3.595 1.00 94.69 101 ASP A O 1
ATOM 791 N N . LEU A 1 102 ? -12.153 0.977 -4.487 1.00 94.31 102 LEU A N 1
ATOM 792 C CA . LEU A 1 102 ? -13.349 0.167 -4.723 1.00 94.31 102 LEU A CA 1
ATOM 793 C C . LEU A 1 102 ? -13.857 -0.552 -3.468 1.00 94.31 102 LEU A C 1
ATOM 795 O O . LEU A 1 102 ? -14.980 -1.067 -3.480 1.00 94.31 102 LEU A O 1
ATOM 799 N N . TRP A 1 103 ? -13.047 -0.643 -2.410 1.00 88.38 103 TRP A N 1
ATOM 800 C CA . TRP A 1 103 ? -13.435 -1.364 -1.206 1.00 88.38 103 TRP A CA 1
ATOM 801 C C . TRP A 1 103 ? -14.592 -0.635 -0.512 1.00 88.38 103 TRP A C 1
ATOM 803 O O . TRP A 1 103 ? -14.489 0.569 -0.253 1.00 88.38 103 TRP A O 1
ATOM 813 N N . PRO A 1 104 ? -15.699 -1.328 -0.177 1.00 76.38 104 PRO A N 1
ATOM 814 C CA . PRO A 1 104 ? -16.802 -0.704 0.534 1.00 76.38 104 PRO A CA 1
ATOM 815 C C . PRO A 1 104 ? -16.292 -0.122 1.850 1.00 76.38 104 PRO A C 1
ATOM 817 O O . PRO A 1 104 ? -15.738 -0.846 2.678 1.00 76.38 104 PRO A O 1
ATOM 820 N N . GLN A 1 105 ? -16.478 1.183 2.036 1.00 61.94 105 GLN A N 1
ATOM 821 C CA . GLN A 1 105 ? -16.225 1.813 3.325 1.00 61.94 105 GLN A CA 1
ATOM 822 C C . GLN A 1 105 ? -17.226 1.208 4.330 1.00 61.94 105 GLN A C 1
ATOM 824 O O . GLN A 1 105 ? -18.429 1.262 4.052 1.00 61.94 105 GLN A O 1
ATOM 829 N N . PRO A 1 106 ? -16.759 0.558 5.412 1.00 53.28 106 PRO A N 1
ATOM 830 C CA . PRO A 1 106 ? -17.635 -0.038 6.416 1.00 53.28 106 PRO A CA 1
ATOM 831 C C . PRO A 1 106 ? -18.441 1.008 7.197 1.00 53.28 106 PRO A C 1
ATOM 833 O O . PRO A 1 106 ? -17.956 2.152 7.362 1.00 53.28 106 PRO A O 1
#

Foldseek 3Di:
DDDPVNVVVVVVVVVVVVVVPDPPPPDAAAEDEDEEWPPDPVSVCCVPPPVCCCVPPCVVVRYDYHYQHQHPWDQDPVRDIADPVGDVRVVVSVVVVVCVVPDDDD